Protein AF-A0A8J2KY77-F1 (afdb_monomer_lite)

Radius of gyration: 16.74 Å; chains: 1; bounding box: 42×38×41 Å

pLDDT: mean 82.45, std 15.08, range [37.0, 97.19]

Secondary structure (DSSP, 8-state):
-PBPHHHHHHS----BS--TTTTGGGTS--TTSPPPPTTSHHHHHHHHHHHHHHHHHH---SSEEETTEEEPPPPSSSPPPEEE-SSS-EEESS-TTHHHHHHHHHTT--

Foldseek 3Di:
DDFQQCQVFPPVHRDRDYDPPSCVLLQDPDPSGDNDDPVDPSVVLSVQVNVQVCCVVVDPPQWTDGPHDIDGDDDPPDQDWDWDDDPDIDIDSDDPCNVVVVVCVVVPND

Structure (mmCIF, N/CA/C/O backbone):
data_AF-A0A8J2KY77-F1
#
_entry.id   AF-A0A8J2KY77-F1
#
loop_
_atom_site.group_PDB
_atom_site.id
_atom_site.type_symbol
_atom_site.label_atom_id
_atom_site.label_alt_id
_atom_site.label_comp_id
_atom_site.label_asym_id
_atom_site.label_entity_id
_atom_site.label_seq_id
_atom_site.pdbx_PDB_ins_code
_atom_site.Cartn_x
_atom_site.Cartn_y
_atom_site.Cartn_z
_atom_site.occupancy
_atom_site.B_iso_or_equiv
_atom_site.auth_seq_id
_atom_site.auth_comp_id
_atom_site.auth_asym_id
_atom_site.auth_atom_id
_atom_site.pdbx_PDB_model_num
ATOM 1 N N . TYR A 1 1 ? 5.743 14.859 -1.806 1.00 37.00 1 TYR A N 1
ATOM 2 C CA . TYR A 1 1 ? 4.601 14.896 -2.731 1.00 37.00 1 TYR A CA 1
ATOM 3 C C . TYR A 1 1 ? 4.907 14.029 -3.938 1.00 37.00 1 TYR A C 1
ATOM 5 O O . TYR A 1 1 ? 5.969 14.192 -4.533 1.00 37.00 1 TYR A O 1
ATOM 13 N N . VAL A 1 2 ? 4.063 13.030 -4.195 1.00 39.69 2 VAL A N 1
ATOM 14 C CA . VAL A 1 2 ? 4.123 12.169 -5.386 1.00 39.69 2 VAL A CA 1
ATOM 15 C C . VAL A 1 2 ? 3.216 12.835 -6.422 1.00 39.69 2 VAL A C 1
ATOM 17 O O . VAL A 1 2 ? 2.083 13.184 -6.095 1.00 39.69 2 VAL A O 1
ATOM 20 N N . LYS A 1 3 ? 3.745 13.128 -7.612 1.00 43.75 3 LYS A N 1
ATOM 21 C CA . LYS A 1 3 ? 2.930 13.582 -8.746 1.00 43.75 3 LYS A CA 1
ATOM 22 C C . LYS A 1 3 ? 2.047 12.411 -9.185 1.00 43.75 3 LYS A C 1
ATOM 24 O O . LYS A 1 3 ? 2.539 11.283 -9.188 1.00 43.75 3 LYS A O 1
ATOM 29 N N . SER A 1 4 ? 0.786 12.664 -9.534 1.00 49.72 4 SER A N 1
ATOM 30 C CA . SER A 1 4 ? -0.074 11.622 -10.104 1.00 49.72 4 SER A CA 1
ATOM 31 C C . SER A 1 4 ? 0.593 11.079 -11.370 1.00 49.72 4 SER A C 1
ATOM 33 O O . SER A 1 4 ? 0.917 11.843 -12.282 1.00 49.72 4 SER A O 1
ATOM 35 N N . VAL A 1 5 ? 0.837 9.767 -11.407 1.00 52.91 5 VAL A N 1
ATOM 36 C CA . VAL A 1 5 ? 1.451 9.100 -12.566 1.00 52.91 5 VAL A CA 1
ATOM 37 C C . VAL A 1 5 ? 0.532 9.209 -13.782 1.00 52.91 5 VAL A C 1
ATOM 39 O O . VAL A 1 5 ? 1.019 9.380 -14.897 1.00 52.91 5 VAL A O 1
ATOM 42 N N . LEU A 1 6 ? -0.788 9.198 -13.569 1.00 49.22 6 LEU A N 1
ATOM 43 C CA . LEU A 1 6 ? -1.782 9.462 -14.611 1.00 49.22 6 LEU A CA 1
ATOM 44 C C . LEU A 1 6 ? -1.821 10.943 -15.028 1.00 49.22 6 LEU A C 1
ATOM 46 O O . LEU A 1 6 ? -1.927 11.243 -16.218 1.00 49.22 6 LEU A O 1
ATOM 50 N N . GLY A 1 7 ? -1.695 11.872 -14.074 1.00 48.31 7 GLY A N 1
ATOM 51 C CA . GLY A 1 7 ? -1.798 13.316 -14.323 1.00 48.31 7 GLY A CA 1
ATOM 52 C C . GLY A 1 7 ? -0.709 13.878 -15.242 1.00 48.31 7 GLY A C 1
ATOM 53 O O . GLY A 1 7 ? -1.011 14.705 -16.105 1.00 48.31 7 GLY A O 1
ATOM 54 N N . GLU A 1 8 ? 0.532 13.400 -15.094 1.00 47.09 8 GLU A N 1
ATOM 55 C CA . GLU A 1 8 ? 1.679 13.846 -15.902 1.00 47.09 8 GLU A CA 1
ATOM 56 C C . GLU A 1 8 ? 1.762 13.116 -17.255 1.00 47.09 8 GLU A C 1
ATOM 58 O O . GLU A 1 8 ? 2.163 13.719 -18.247 1.00 47.09 8 GLU A O 1
ATOM 63 N N . ALA A 1 9 ? 1.346 11.845 -17.323 1.00 50.62 9 ALA A N 1
ATOM 64 C CA . ALA A 1 9 ? 1.491 11.026 -18.527 1.00 50.62 9 ALA A CA 1
ATOM 65 C C . ALA A 1 9 ? 0.377 11.205 -19.574 1.00 50.62 9 ALA A C 1
ATOM 67 O O . ALA A 1 9 ? 0.639 10.978 -20.752 1.00 50.62 9 ALA A O 1
ATOM 68 N N . ILE A 1 10 ? -0.852 11.565 -19.171 1.00 45.62 10 ILE A N 1
ATOM 69 C CA . ILE A 1 10 ? -2.027 11.514 -20.069 1.00 45.62 10 ILE A CA 1
ATOM 70 C C . ILE A 1 10 ? -2.700 12.880 -20.267 1.00 45.62 10 ILE A C 1
ATOM 72 O O . ILE A 1 10 ? -3.187 13.162 -21.357 1.00 45.62 10 ILE A O 1
ATOM 76 N N . LEU A 1 11 ? -2.745 13.741 -19.244 1.00 44.12 11 LEU A N 1
ATOM 77 C CA . LEU A 1 11 ? -3.668 14.890 -19.238 1.00 44.12 11 LEU A CA 1
ATOM 78 C C . LEU A 1 11 ? -2.995 16.269 -19.236 1.00 44.12 11 LEU A C 1
ATOM 80 O O . LEU A 1 11 ? -3.700 17.274 -19.195 1.00 44.12 11 LEU A O 1
ATOM 84 N N . GLY A 1 12 ? -1.658 16.347 -19.227 1.00 47.75 12 GLY A N 1
ATOM 85 C CA . GLY A 1 12 ? -0.944 17.630 -19.104 1.00 47.75 12 GLY A CA 1
ATOM 86 C C . GLY A 1 12 ? -1.346 18.422 -17.851 1.00 47.75 12 GLY A C 1
ATOM 87 O O . GLY A 1 12 ? -1.205 19.640 -17.798 1.00 47.75 12 GLY A O 1
ATOM 88 N N . SER A 1 13 ? -1.901 17.735 -16.849 1.00 47.03 13 SER A N 1
ATOM 89 C CA . SER A 1 13 ? -2.580 18.362 -15.725 1.00 47.03 13 SER A CA 1
ATOM 90 C C . SER A 1 13 ? -1.699 18.249 -14.482 1.00 47.03 13 SER A C 1
ATOM 92 O O . SER A 1 13 ? -1.362 17.152 -14.037 1.00 47.03 13 SER A O 1
ATOM 94 N N . HIS A 1 14 ? -1.304 19.390 -13.914 1.00 53.12 14 HIS A N 1
ATOM 95 C CA . HIS A 1 14 ? -0.461 19.481 -12.715 1.00 53.12 14 HIS A CA 1
ATOM 96 C C . HIS A 1 14 ? -1.231 19.151 -11.422 1.00 53.12 14 HIS A C 1
ATOM 98 O O . HIS A 1 14 ? -1.118 19.851 -10.417 1.00 53.12 14 HIS A O 1
ATOM 104 N N . HIS A 1 15 ? -2.034 18.088 -11.432 1.00 57.59 15 HIS A N 1
ATOM 105 C CA . HIS A 1 15 ? -2.716 17.616 -10.235 1.00 57.59 15 HIS A CA 1
ATOM 106 C C . HIS A 1 15 ? -1.734 16.807 -9.381 1.00 57.59 15 HIS A C 1
ATOM 108 O O . HIS A 1 15 ? -1.305 15.705 -9.732 1.00 57.59 15 HIS A O 1
ATOM 114 N N . TYR A 1 16 ? -1.345 17.386 -8.246 1.00 67.19 16 TYR A N 1
ATOM 115 C CA . TYR A 1 16 ? -0.537 16.716 -7.233 1.00 67.19 16 TYR A CA 1
ATOM 116 C C . TYR A 1 16 ? -1.441 15.877 -6.328 1.00 67.19 16 TYR A C 1
ATOM 118 O O . TYR A 1 16 ? -2.440 16.378 -5.819 1.00 67.19 16 TYR A O 1
ATOM 126 N N . GLY A 1 17 ? -1.078 14.617 -6.091 1.00 75.38 17 GLY A N 1
ATOM 127 C CA . GLY A 1 17 ? -1.874 13.707 -5.273 1.00 75.38 17 GLY A CA 1
ATOM 128 C C . GLY A 1 17 ? -1.812 12.270 -5.771 1.00 75.38 17 GLY A C 1
ATOM 129 O O . GLY A 1 17 ? -1.091 11.959 -6.718 1.00 75.38 17 GLY A O 1
ATOM 130 N N . VAL A 1 18 ? -2.565 11.405 -5.096 1.00 81.06 18 VAL A N 1
ATOM 131 C CA . VAL A 1 18 ? -2.797 10.019 -5.505 1.00 81.06 18 VAL A CA 1
ATOM 132 C C . VAL A 1 18 ? -4.294 9.864 -5.716 1.00 81.06 18 VAL A C 1
ATOM 134 O O . VAL A 1 18 ? -5.072 10.031 -4.777 1.00 81.06 18 VAL A O 1
ATOM 137 N N . ASN A 1 19 ? -4.685 9.571 -6.948 1.00 85.75 19 ASN A N 1
ATOM 138 C CA . ASN A 1 19 ? -6.068 9.358 -7.340 1.00 85.75 19 ASN A CA 1
ATOM 139 C C . ASN A 1 19 ? -6.421 7.870 -7.360 1.00 85.75 19 ASN A C 1
ATOM 141 O O . ASN A 1 19 ? -5.568 6.979 -7.272 1.00 85.75 19 ASN A O 1
ATOM 145 N N . HIS A 1 20 ? -7.713 7.594 -7.509 1.00 85.25 20 HIS A N 1
ATOM 146 C CA . HIS A 1 20 ? -8.168 6.242 -7.788 1.00 85.25 20 HIS A CA 1
ATOM 147 C C . HIS A 1 20 ? -7.523 5.728 -9.087 1.00 85.25 20 HIS A C 1
ATOM 149 O O . HIS A 1 20 ? -7.508 6.427 -10.095 1.00 85.25 20 HIS A O 1
ATOM 155 N N . GLY A 1 21 ? -6.952 4.523 -9.042 1.00 86.62 21 GLY A N 1
ATOM 156 C CA . GLY A 1 21 ? -6.264 3.906 -10.182 1.00 86.62 21 GLY A CA 1
ATOM 157 C C . GLY A 1 21 ? -4.777 4.254 -10.346 1.00 86.62 21 GLY A C 1
ATOM 158 O O . GLY A 1 21 ? -4.078 3.497 -11.011 1.00 86.62 21 GLY A O 1
ATOM 159 N N . ASP A 1 22 ? -4.239 5.285 -9.676 1.00 86.31 22 ASP A N 1
ATOM 160 C CA . ASP A 1 22 ? -2.809 5.666 -9.793 1.00 86.31 22 ASP A CA 1
ATOM 161 C C . ASP A 1 22 ? -1.835 4.554 -9.348 1.00 86.31 22 ASP A C 1
ATOM 163 O O . ASP A 1 22 ? -0.652 4.582 -9.676 1.00 86.31 22 ASP A O 1
ATOM 167 N N . HIS A 1 23 ? -2.319 3.564 -8.595 1.00 87.50 23 HIS A N 1
ATOM 168 C CA . HIS A 1 23 ? -1.528 2.426 -8.130 1.00 87.50 23 HIS A CA 1
ATOM 169 C C . HIS A 1 23 ? -1.385 1.307 -9.179 1.00 87.50 23 HIS A C 1
ATOM 171 O O . HIS A 1 23 ? -0.466 0.495 -9.077 1.00 87.50 23 HIS A O 1
ATOM 177 N N . LEU A 1 24 ? -2.272 1.248 -10.179 1.00 90.25 24 LEU A N 1
ATOM 178 C CA . LEU A 1 24 ? -2.328 0.161 -11.165 1.00 90.25 24 LEU A CA 1
ATOM 179 C C . LEU A 1 24 ? -1.101 0.094 -12.085 1.00 90.25 24 LEU A C 1
ATOM 181 O O . LEU A 1 24 ? -0.582 -1.008 -12.263 1.00 90.25 24 LEU A O 1
ATOM 185 N N . PRO A 1 25 ? -0.557 1.215 -12.605 1.00 88.81 25 PRO A N 1
ATOM 186 C CA . PRO A 1 25 ? 0.612 1.173 -13.490 1.00 88.81 25 PRO A CA 1
ATOM 187 C C . PRO A 1 25 ? 1.880 0.641 -12.809 1.00 88.81 25 PRO A C 1
ATOM 189 O O . PRO A 1 25 ? 2.848 0.288 -13.477 1.00 88.81 25 PRO A O 1
ATOM 192 N N . PHE A 1 26 ? 1.896 0.586 -11.473 1.00 89.62 26 PHE A N 1
ATOM 193 C CA . PHE A 1 26 ? 2.990 -0.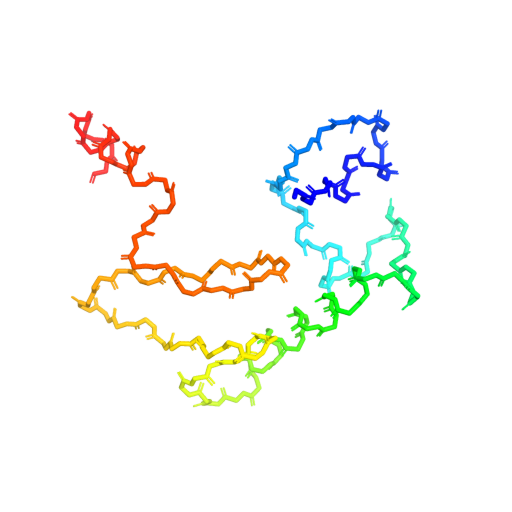013 -10.710 1.00 89.62 26 PHE A CA 1
ATOM 194 C C . PHE A 1 26 ? 2.873 -1.530 -10.562 1.00 89.62 26 PHE A C 1
ATOM 196 O O . PHE A 1 26 ? 3.859 -2.157 -10.175 1.00 89.62 26 PHE A O 1
ATOM 203 N N . LEU A 1 27 ? 1.695 -2.101 -10.829 1.00 91.75 27 LEU A N 1
ATOM 204 C CA . LEU A 1 27 ? 1.399 -3.530 -10.710 1.00 91.75 27 LEU A CA 1
ATOM 205 C C . LEU A 1 27 ? 1.297 -4.212 -12.073 1.00 91.75 27 LEU A C 1
ATOM 207 O O . LEU A 1 27 ? 1.732 -5.353 -12.218 1.00 91.75 27 LEU A O 1
ATOM 211 N N . PHE A 1 28 ? 0.738 -3.515 -13.060 1.00 90.12 28 PHE A N 1
ATOM 212 C CA . PHE A 1 28 ? 0.400 -4.082 -14.357 1.00 90.12 28 PHE A CA 1
ATOM 213 C C . PHE A 1 28 ? 0.979 -3.239 -15.495 1.00 90.12 28 PHE A C 1
ATOM 215 O O . PHE A 1 28 ? 0.990 -2.007 -15.409 1.00 90.12 28 PHE A O 1
ATOM 222 N N . PRO A 1 29 ? 1.440 -3.871 -16.587 1.00 87.19 29 PRO A N 1
ATOM 223 C CA . PRO A 1 29 ? 1.668 -3.152 -17.830 1.00 87.19 29 PRO A CA 1
ATOM 224 C C . PRO A 1 29 ? 0.326 -2.636 -18.366 1.00 87.19 29 PRO A C 1
ATOM 226 O O . PRO A 1 29 ? -0.636 -3.393 -18.462 1.00 87.19 29 PRO A O 1
ATOM 229 N N . MET A 1 30 ? 0.269 -1.351 -18.711 1.00 84.75 30 MET A N 1
ATOM 230 C CA . MET A 1 30 ? -0.929 -0.696 -19.240 1.00 84.75 30 MET A CA 1
ATOM 231 C C . MET A 1 30 ? -0.628 -0.187 -20.653 1.00 84.75 30 MET A C 1
ATOM 233 O O . MET A 1 30 ? 0.295 0.609 -20.822 1.00 84.75 30 MET A O 1
ATOM 237 N N . ASP A 1 31 ? -1.397 -0.618 -21.656 1.00 82.94 31 ASP A N 1
ATOM 238 C CA . ASP A 1 31 ? -1.095 -0.359 -23.077 1.00 82.94 31 ASP A CA 1
ATOM 239 C C . ASP A 1 31 ? -1.050 1.132 -23.444 1.00 82.94 31 ASP A C 1
ATOM 241 O O . ASP A 1 31 ? -0.266 1.547 -24.295 1.00 82.94 31 ASP A O 1
ATOM 245 N N . LEU A 1 32 ? -1.861 1.952 -22.772 1.00 81.81 32 LEU A N 1
ATOM 246 C CA . LEU A 1 32 ? -1.968 3.395 -23.015 1.00 81.81 32 LEU A CA 1
ATOM 247 C C . LEU A 1 32 ? -1.116 4.242 -22.059 1.00 81.81 32 LEU A C 1
ATOM 249 O O . LEU A 1 32 ? -1.285 5.459 -22.008 1.00 81.81 32 LEU A O 1
ATOM 253 N N . MET A 1 33 ? -0.217 3.628 -21.280 1.00 77.62 33 MET A N 1
ATOM 254 C CA . MET A 1 33 ? 0.655 4.360 -20.361 1.00 77.62 33 MET A CA 1
ATOM 255 C C . MET A 1 33 ? 2.136 4.206 -20.708 1.00 77.62 33 MET A C 1
ATOM 257 O O . MET A 1 33 ? 2.583 3.126 -21.103 1.00 77.62 33 MET A O 1
ATOM 261 N N . PRO A 1 34 ? 2.944 5.261 -20.499 1.00 78.38 34 PRO A N 1
ATOM 262 C CA . PRO A 1 34 ? 4.387 5.157 -20.615 1.00 78.38 34 PRO A CA 1
ATOM 263 C C . PRO A 1 34 ? 4.944 4.074 -19.690 1.00 78.38 34 PRO A C 1
ATOM 265 O O . PRO A 1 34 ? 4.589 3.984 -18.512 1.00 78.38 34 PRO A O 1
ATOM 268 N N . LYS A 1 35 ? 5.877 3.275 -20.211 1.00 81.62 35 LYS A N 1
ATOM 269 C CA . LYS A 1 35 ? 6.605 2.296 -19.400 1.00 81.62 35 LYS A CA 1
ATOM 270 C C . LYS A 1 35 ? 7.443 3.018 -18.346 1.00 81.62 35 LYS A C 1
ATOM 272 O O . LYS A 1 35 ? 8.132 3.994 -18.647 1.00 81.62 35 LYS A O 1
ATOM 277 N N . ILE A 1 36 ? 7.446 2.494 -17.123 1.00 81.56 36 ILE A N 1
ATOM 278 C CA . ILE A 1 36 ? 8.282 3.027 -16.046 1.00 81.56 36 ILE A CA 1
ATOM 279 C C . ILE A 1 36 ? 9.758 2.793 -16.400 1.00 81.56 36 ILE A C 1
ATOM 281 O O . ILE A 1 36 ? 10.210 1.654 -16.534 1.00 81.56 36 ILE A O 1
ATOM 285 N N . ASN A 1 37 ? 10.521 3.877 -16.543 1.00 83.50 37 ASN A N 1
ATOM 286 C CA . ASN A 1 37 ? 11.951 3.807 -16.834 1.00 83.50 37 ASN A CA 1
ATOM 287 C C . ASN A 1 37 ? 12.714 3.163 -15.661 1.00 83.50 37 ASN A C 1
ATOM 289 O O . ASN A 1 37 ? 12.589 3.609 -14.522 1.00 83.50 37 ASN A O 1
ATOM 293 N N . LYS A 1 38 ? 13.557 2.160 -15.952 1.00 86.62 38 LYS A N 1
ATOM 294 C CA . LYS A 1 38 ? 14.355 1.419 -14.958 1.00 86.62 38 LYS A CA 1
ATOM 295 C C . LYS A 1 38 ? 15.307 2.289 -14.134 1.00 86.62 38 LYS A C 1
ATOM 297 O O . LYS A 1 38 ? 15.604 1.933 -12.998 1.00 86.62 38 LYS A O 1
ATOM 302 N N . ALA A 1 39 ? 15.780 3.403 -14.693 1.00 82.00 39 ALA A N 1
ATOM 303 C CA . ALA A 1 39 ? 16.636 4.360 -13.991 1.00 82.00 39 ALA A CA 1
ATOM 304 C C . ALA A 1 39 ? 15.852 5.258 -13.015 1.00 82.00 39 ALA A C 1
ATOM 306 O O . ALA A 1 39 ? 16.442 5.925 -12.168 1.00 82.00 39 ALA A O 1
ATOM 307 N N . HIS A 1 40 ? 14.521 5.295 -13.125 1.00 83.94 40 HIS A N 1
ATOM 308 C CA . HIS A 1 40 ? 13.675 6.157 -12.315 1.00 83.94 40 HIS A CA 1
ATOM 309 C C . HIS A 1 40 ? 13.303 5.489 -10.984 1.00 83.94 40 HIS A C 1
ATOM 311 O O . HIS A 1 40 ? 13.040 4.289 -10.921 1.00 83.94 40 HIS A O 1
ATOM 317 N N . SER A 1 41 ? 13.198 6.277 -9.910 1.00 83.81 41 SER A N 1
ATOM 318 C CA . SER A 1 41 ? 12.856 5.784 -8.560 1.00 83.81 41 SER A CA 1
ATOM 319 C C . SER A 1 41 ? 11.519 5.031 -8.499 1.00 83.81 41 SER A C 1
ATOM 321 O O . SER A 1 41 ? 11.365 4.089 -7.722 1.00 83.81 41 SER A O 1
ATOM 323 N N . LEU A 1 42 ? 10.580 5.387 -9.380 1.00 84.94 42 LEU A N 1
ATOM 324 C CA . LEU A 1 42 ? 9.293 4.702 -9.548 1.00 84.94 42 LEU A CA 1
ATOM 325 C C . LEU A 1 42 ? 9.434 3.231 -9.967 1.00 84.94 42 LEU A C 1
ATOM 327 O O . LEU A 1 42 ? 8.562 2.429 -9.645 1.00 84.94 42 LEU A O 1
ATOM 331 N N . TYR A 1 43 ? 10.522 2.851 -10.643 1.00 88.88 43 TYR A N 1
ATOM 332 C CA . TYR A 1 43 ? 10.768 1.454 -11.001 1.00 88.88 43 TYR A CA 1
ATOM 333 C C . TYR A 1 43 ? 11.102 0.608 -9.773 1.00 88.88 43 TYR A C 1
ATOM 335 O O . TYR A 1 43 ? 10.605 -0.507 -9.625 1.00 88.88 43 TYR A O 1
ATOM 343 N N . SER A 1 44 ? 11.916 1.142 -8.859 1.00 89.50 44 SER A N 1
ATOM 344 C CA . SER A 1 44 ? 12.196 0.481 -7.581 1.00 89.50 44 SER A CA 1
ATOM 345 C C . SER A 1 44 ? 10.927 0.339 -6.749 1.00 89.50 44 SER A C 1
ATOM 347 O O . SER A 1 44 ? 10.666 -0.753 -6.254 1.00 89.50 44 SER A O 1
ATOM 349 N N . PHE A 1 45 ? 10.101 1.388 -6.697 1.00 89.94 45 PHE A N 1
ATOM 350 C CA . PHE A 1 45 ? 8.799 1.331 -6.038 1.00 89.94 45 PHE A CA 1
ATOM 351 C C . PHE A 1 45 ? 7.886 0.258 -6.652 1.00 89.94 45 PHE A C 1
ATOM 353 O O . PHE A 1 45 ? 7.361 -0.574 -5.921 1.00 89.94 45 PHE A O 1
ATOM 360 N N . SER A 1 46 ? 7.747 0.212 -7.985 1.00 92.00 46 SER A N 1
ATOM 361 C CA . SER A 1 46 ? 6.960 -0.820 -8.682 1.00 92.00 46 SER A CA 1
ATOM 362 C C . SER A 1 46 ? 7.428 -2.232 -8.326 1.00 92.00 46 SER A C 1
ATOM 364 O O . SER A 1 46 ? 6.610 -3.071 -7.962 1.00 92.00 46 SER A O 1
ATOM 366 N N . LYS A 1 47 ? 8.744 -2.490 -8.322 1.00 93.44 47 LYS A N 1
ATOM 367 C CA . LYS A 1 47 ? 9.291 -3.791 -7.900 1.00 93.44 47 LYS A CA 1
ATOM 368 C C . LYS A 1 47 ? 8.943 -4.127 -6.450 1.00 93.44 47 LYS A C 1
ATOM 370 O O . LYS A 1 47 ? 8.525 -5.251 -6.185 1.00 93.44 47 LYS A O 1
ATOM 375 N N . SER A 1 48 ? 9.110 -3.180 -5.524 1.00 93.00 48 SER A N 1
ATOM 376 C CA . SER A 1 48 ? 8.733 -3.365 -4.116 1.00 93.00 48 SER A CA 1
ATOM 377 C C . SER A 1 48 ? 7.238 -3.662 -3.978 1.00 93.00 48 SER A C 1
ATOM 379 O O . SER A 1 48 ? 6.849 -4.534 -3.206 1.00 93.00 48 SER A O 1
ATOM 381 N N . TRP A 1 49 ? 6.404 -2.958 -4.746 1.00 93.75 49 TRP A N 1
ATOM 382 C CA . TRP A 1 49 ? 4.948 -3.060 -4.710 1.00 93.75 49 TRP A CA 1
ATOM 383 C C . TRP A 1 49 ? 4.448 -4.393 -5.264 1.00 93.75 49 TRP A C 1
ATOM 385 O O . TRP A 1 49 ? 3.706 -5.094 -4.583 1.00 93.75 49 TRP A O 1
ATOM 395 N N . VAL A 1 50 ? 4.947 -4.815 -6.427 1.00 94.81 50 VAL A N 1
ATOM 396 C CA . VAL A 1 50 ? 4.679 -6.151 -6.981 1.00 94.81 50 VAL A CA 1
ATOM 397 C C . VAL A 1 50 ? 5.139 -7.236 -6.012 1.00 94.81 50 VAL A C 1
ATOM 399 O O . VAL A 1 50 ? 4.373 -8.146 -5.704 1.00 94.81 50 VAL A O 1
ATOM 402 N N . LYS A 1 51 ? 6.363 -7.125 -5.475 1.00 93.50 51 LYS A N 1
ATOM 403 C CA . LYS A 1 51 ? 6.887 -8.103 -4.517 1.00 93.50 51 LYS A CA 1
ATOM 404 C C . LYS A 1 51 ? 5.992 -8.225 -3.285 1.00 93.50 51 LYS A C 1
ATOM 406 O O . LYS A 1 51 ? 5.770 -9.335 -2.828 1.00 93.50 51 LYS A O 1
ATOM 411 N N . PHE A 1 52 ? 5.473 -7.119 -2.762 1.00 93.00 52 PHE A N 1
ATOM 412 C CA . PHE A 1 52 ? 4.602 -7.128 -1.588 1.00 93.00 52 PHE A CA 1
ATOM 413 C C . PHE A 1 52 ? 3.328 -7.952 -1.802 1.00 93.00 52 PHE A C 1
ATOM 415 O O . PHE A 1 52 ? 2.989 -8.779 -0.958 1.00 93.00 52 PHE A O 1
ATOM 422 N N . PHE A 1 53 ? 2.660 -7.784 -2.947 1.00 92.69 53 PHE A N 1
ATOM 423 C CA . PHE A 1 53 ? 1.483 -8.590 -3.287 1.00 92.69 53 PHE A CA 1
ATOM 424 C C . PHE A 1 53 ? 1.836 -10.045 -3.583 1.00 92.69 53 PHE A C 1
ATOM 426 O O . PHE A 1 53 ? 1.138 -10.945 -3.124 1.00 92.69 53 PHE A O 1
ATOM 433 N N . VAL A 1 54 ? 2.931 -10.294 -4.305 1.00 93.00 54 VAL A N 1
ATOM 434 C CA . VAL A 1 54 ? 3.400 -11.662 -4.562 1.00 93.00 54 VAL A CA 1
ATOM 435 C C . VAL A 1 54 ? 3.731 -12.369 -3.249 1.00 93.00 54 VAL A C 1
ATOM 437 O O . VAL A 1 54 ? 3.307 -13.502 -3.057 1.00 93.00 54 VAL A O 1
ATOM 440 N N . ASP A 1 55 ? 4.423 -11.707 -2.321 1.00 91.25 55 ASP A N 1
ATOM 441 C CA . ASP A 1 55 ? 4.741 -12.253 -0.999 1.00 91.25 55 ASP A CA 1
ATOM 442 C C . ASP A 1 55 ? 3.475 -12.581 -0.200 1.00 91.25 55 ASP A C 1
ATOM 444 O O . ASP A 1 55 ? 3.454 -13.620 0.457 1.00 91.25 55 ASP A O 1
ATOM 448 N N . PHE A 1 56 ? 2.444 -11.730 -0.278 1.00 90.56 56 PHE A N 1
ATOM 449 C CA . PHE A 1 56 ? 1.144 -11.958 0.358 1.00 90.56 56 PHE A CA 1
ATOM 450 C C . PHE A 1 56 ? 0.412 -13.175 -0.207 1.00 90.56 56 PHE A C 1
ATOM 452 O O . PHE A 1 56 ? -0.166 -13.941 0.553 1.00 90.56 56 PHE A O 1
ATOM 459 N N . VAL A 1 57 ? 0.454 -13.377 -1.525 1.00 90.06 57 VAL A N 1
ATOM 460 C CA . VAL A 1 57 ? -0.214 -14.517 -2.172 1.00 90.06 57 VAL A CA 1
ATOM 461 C C . VAL A 1 57 ? 0.593 -15.811 -2.030 1.00 90.06 57 VAL A C 1
ATOM 463 O O . VAL A 1 57 ? 0.018 -16.892 -1.970 1.00 90.06 57 VAL A O 1
ATOM 466 N N . SER A 1 58 ? 1.924 -15.721 -1.993 1.00 88.06 58 SER A N 1
ATOM 467 C CA . SER A 1 58 ? 2.810 -16.889 -2.108 1.00 88.06 58 SER A CA 1
ATOM 468 C C . SER A 1 58 ? 3.233 -17.486 -0.768 1.00 88.06 58 SER A C 1
ATOM 470 O O . SER A 1 58 ? 3.852 -18.545 -0.755 1.00 88.06 58 SER A O 1
ATOM 472 N N . ASN A 1 59 ? 2.988 -16.807 0.355 1.00 77.25 59 ASN A N 1
ATOM 473 C CA . ASN A 1 59 ? 3.407 -17.285 1.668 1.00 77.25 59 ASN A CA 1
ATOM 474 C C . ASN A 1 59 ? 2.278 -17.202 2.697 1.00 77.25 59 ASN A C 1
ATOM 476 O O . ASN A 1 59 ? 1.682 -16.145 2.866 1.00 77.25 59 ASN A O 1
ATOM 480 N N . ASP A 1 60 ? 2.185 -18.216 3.560 1.00 68.06 60 ASP A N 1
ATOM 481 C CA . ASP A 1 60 ? 1.455 -18.158 4.842 1.00 68.06 60 ASP A 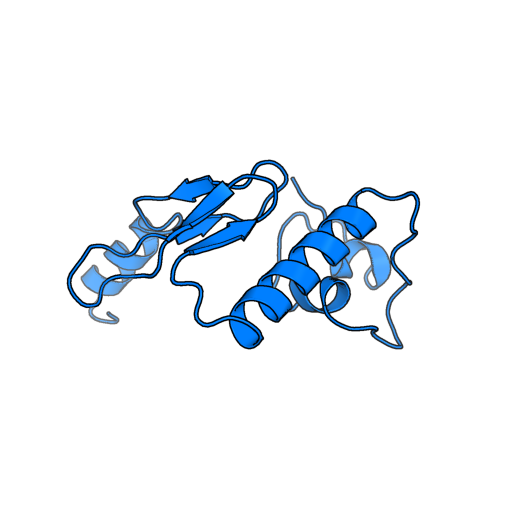CA 1
ATOM 482 C C . ASP A 1 60 ? 2.175 -17.295 5.902 1.00 68.06 60 ASP A C 1
ATOM 484 O O . ASP A 1 60 ? 2.002 -17.451 7.114 1.00 68.06 60 ASP A O 1
ATOM 488 N N . ARG A 1 61 ? 3.053 -16.381 5.471 1.00 66.00 61 ARG A N 1
ATOM 489 C CA . ARG A 1 61 ? 3.778 -15.501 6.387 1.00 66.00 61 ARG A CA 1
ATOM 490 C C . ARG A 1 61 ? 2.777 -14.553 7.025 1.00 66.00 61 ARG A C 1
ATOM 492 O O . ARG A 1 61 ? 2.247 -13.662 6.372 1.00 66.00 61 ARG A O 1
ATOM 499 N N . LEU A 1 62 ? 2.621 -14.680 8.341 1.00 74.25 62 LEU A N 1
ATOM 500 C CA . LEU A 1 62 ? 1.787 -13.78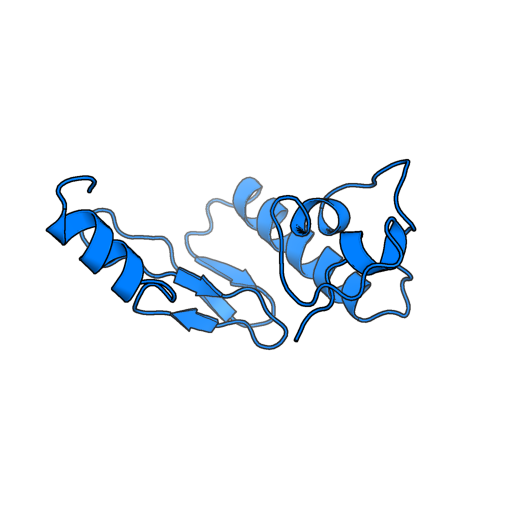2 9.141 1.00 74.25 62 LEU A CA 1
ATOM 501 C C . LEU A 1 62 ? 2.264 -12.321 9.098 1.00 74.25 62 LEU A C 1
ATOM 503 O O . LEU A 1 62 ? 1.518 -11.438 9.494 1.00 74.25 62 LEU A O 1
ATOM 507 N N . MET A 1 63 ? 3.491 -12.049 8.644 1.00 84.56 63 MET A N 1
ATOM 508 C CA . MET A 1 63 ? 4.088 -10.715 8.645 1.00 84.56 63 MET A CA 1
ATOM 509 C C . MET A 1 63 ? 4.671 -10.380 7.273 1.00 84.56 63 MET A C 1
ATOM 511 O O . MET A 1 63 ? 5.660 -10.980 6.841 1.00 84.56 63 MET A O 1
ATOM 515 N N . LEU A 1 64 ? 4.067 -9.399 6.605 1.00 91.12 64 LEU A N 1
ATOM 516 C CA . LEU A 1 64 ? 4.569 -8.870 5.342 1.00 91.12 64 LEU A CA 1
ATOM 517 C C . LEU A 1 64 ? 5.672 -7.843 5.597 1.00 91.12 64 LEU A C 1
ATOM 519 O O . LEU A 1 64 ? 5.792 -7.287 6.690 1.00 91.12 64 LEU A O 1
ATOM 523 N N . ARG A 1 65 ? 6.479 -7.560 4.573 1.00 91.94 65 ARG A N 1
ATOM 524 C CA . ARG A 1 65 ? 7.520 -6.532 4.645 1.00 91.94 65 ARG A CA 1
ATOM 525 C C . ARG A 1 65 ? 7.530 -5.689 3.380 1.00 91.94 65 ARG A C 1
ATOM 527 O O . ARG A 1 65 ? 7.576 -6.229 2.281 1.00 91.94 65 ARG A O 1
ATOM 534 N N . PHE A 1 66 ? 7.554 -4.371 3.541 1.00 92.62 66 PHE A N 1
ATOM 535 C CA . PHE A 1 66 ? 7.638 -3.413 2.443 1.00 92.62 66 PHE A CA 1
ATOM 536 C C . PHE A 1 66 ? 8.738 -2.391 2.723 1.00 92.62 66 PHE A C 1
ATOM 538 O O . PHE A 1 66 ? 8.684 -1.690 3.730 1.00 92.62 66 PHE A O 1
ATOM 545 N N . GLU A 1 67 ? 9.756 -2.338 1.859 1.00 91.06 67 GLU A N 1
ATOM 546 C CA . GLU A 1 67 ? 10.885 -1.391 1.947 1.00 91.06 67 GLU A CA 1
ATOM 547 C C . GLU A 1 67 ? 11.461 -1.229 3.368 1.00 91.06 67 GLU A C 1
ATOM 549 O O . GLU A 1 67 ? 11.707 -0.133 3.862 1.00 91.06 67 GLU A O 1
ATOM 554 N N . GLY A 1 68 ? 11.664 -2.357 4.052 1.00 89.81 68 GLY A N 1
ATOM 555 C CA . GLY A 1 68 ? 12.235 -2.390 5.398 1.00 89.81 68 GLY A CA 1
ATOM 556 C C . GLY A 1 68 ? 11.218 -2.330 6.539 1.00 89.81 68 GLY A C 1
ATOM 557 O O . GLY A 1 68 ? 11.578 -2.713 7.648 1.00 89.81 68 GLY A O 1
ATOM 558 N N . VAL A 1 69 ? 9.964 -1.958 6.276 1.00 93.75 69 VAL A N 1
ATOM 559 C CA . VAL A 1 69 ? 8.889 -1.875 7.274 1.00 93.75 69 VAL A CA 1
ATOM 560 C C . VAL A 1 69 ? 8.133 -3.193 7.357 1.00 93.75 69 VAL A C 1
ATOM 562 O O . VAL A 1 69 ? 7.685 -3.718 6.339 1.00 93.75 69 VAL A O 1
ATOM 565 N N . ASN A 1 70 ? 7.970 -3.715 8.571 1.00 93.44 70 ASN A N 1
ATOM 566 C CA . ASN A 1 70 ? 7.131 -4.881 8.825 1.00 93.44 70 ASN A CA 1
ATOM 567 C C . ASN A 1 70 ? 5.663 -4.453 8.913 1.00 93.44 70 ASN A C 1
ATOM 569 O O . ASN A 1 70 ? 5.327 -3.521 9.644 1.00 93.44 70 ASN A O 1
ATOM 573 N N . VAL A 1 71 ? 4.800 -5.151 8.183 1.00 92.50 71 VAL A N 1
ATOM 574 C CA . VAL A 1 71 ? 3.356 -4.932 8.148 1.00 92.50 71 VAL A CA 1
ATOM 575 C C . VAL A 1 71 ? 2.694 -6.136 8.826 1.00 92.50 71 VAL A C 1
ATOM 577 O O . VAL A 1 71 ? 2.656 -7.221 8.236 1.00 92.50 71 VAL A O 1
ATOM 580 N N . PRO A 1 72 ? 2.253 -5.990 10.090 1.00 90.38 72 PRO A N 1
ATOM 581 C CA . PRO A 1 72 ? 1.621 -7.073 10.829 1.00 90.38 72 PRO A CA 1
ATOM 582 C C . PRO A 1 72 ? 0.212 -7.356 10.286 1.00 90.38 72 PRO A C 1
ATOM 584 O O . PRO A 1 72 ? -0.391 -6.488 9.649 1.00 90.38 72 PRO A O 1
ATOM 587 N N . PRO A 1 73 ? -0.343 -8.542 10.568 1.00 89.12 73 PRO A N 1
ATOM 588 C CA . PRO A 1 73 ? -1.709 -8.852 10.197 1.00 89.12 73 PRO A CA 1
ATOM 589 C C . PRO A 1 73 ? -2.670 -8.049 11.083 1.00 89.12 73 PRO A C 1
ATOM 591 O O . PRO A 1 73 ? -2.404 -7.809 12.265 1.00 89.12 73 PRO A O 1
ATOM 594 N N . GLN A 1 74 ? -3.808 -7.645 10.520 1.00 88.31 74 GLN A N 1
ATOM 595 C CA . GLN A 1 74 ? -4.846 -6.961 11.284 1.00 88.31 74 GLN A CA 1
ATOM 596 C C . GLN A 1 74 ? -5.552 -7.957 12.212 1.00 88.31 74 GLN A C 1
ATOM 598 O O . GLN A 1 74 ? -5.979 -9.032 11.789 1.00 88.31 74 GLN A O 1
ATOM 603 N N . THR A 1 75 ? -5.713 -7.590 13.482 1.00 87.88 75 THR A N 1
ATOM 604 C CA . THR A 1 75 ? -6.510 -8.383 14.421 1.00 87.88 75 THR A CA 1
ATOM 605 C C . THR A 1 75 ? -7.997 -8.089 14.229 1.00 87.88 75 THR A C 1
ATOM 607 O O . THR A 1 75 ? -8.380 -6.965 13.904 1.00 87.88 75 THR A O 1
ATOM 610 N N . LYS A 1 76 ? -8.851 -9.097 14.451 1.00 86.44 76 LYS A N 1
ATOM 611 C CA . LYS A 1 76 ? -10.311 -8.966 14.283 1.00 86.44 76 LYS A CA 1
ATOM 612 C C . LYS A 1 76 ? -10.956 -8.000 15.280 1.00 86.44 76 LYS A C 1
ATOM 614 O O . LYS A 1 76 ? -11.988 -7.419 14.977 1.00 86.44 76 LYS A O 1
ATOM 619 N N . THR A 1 77 ? -10.375 -7.873 16.470 1.00 88.31 77 THR A N 1
ATOM 620 C CA . THR A 1 77 ? -10.957 -7.139 17.606 1.00 88.31 77 THR A CA 1
ATOM 621 C C . THR A 1 77 ? -10.141 -5.920 18.027 1.00 88.31 77 THR A C 1
ATOM 623 O O . THR A 1 77 ? -10.584 -5.158 18.882 1.00 88.31 77 THR A O 1
ATOM 626 N N . GLY A 1 78 ? -8.942 -5.734 17.469 1.00 85.06 78 GLY A N 1
ATOM 627 C CA . GLY A 1 78 ? -8.088 -4.596 17.790 1.00 85.06 78 GLY A CA 1
ATOM 628 C C . GLY A 1 78 ? -8.392 -3.361 16.939 1.00 85.06 78 GLY A C 1
ATOM 629 O O . GLY A 1 78 ? -9.132 -3.441 15.956 1.00 85.06 78 GLY A O 1
ATOM 630 N N . PRO A 1 79 ? -7.791 -2.211 17.289 1.00 85.25 79 PRO A N 1
ATOM 631 C CA . PRO A 1 79 ? -7.882 -1.013 16.467 1.00 85.25 79 PRO A CA 1
ATOM 632 C C . PRO A 1 79 ? -7.313 -1.273 15.068 1.00 85.25 79 PRO A C 1
ATOM 634 O O . PRO A 1 79 ? -6.354 -2.033 14.903 1.00 85.25 79 PRO A O 1
ATOM 637 N N . LEU A 1 80 ? -7.896 -0.619 14.063 1.00 87.38 80 LEU A N 1
ATOM 638 C CA . LEU A 1 80 ? -7.382 -0.668 12.698 1.00 87.38 80 LEU A CA 1
ATOM 639 C C . LEU A 1 80 ? -6.002 -0.012 12.638 1.00 87.38 80 LEU A C 1
ATOM 641 O O . LEU A 1 80 ? -5.842 1.159 12.987 1.00 87.38 80 LEU A O 1
ATOM 645 N N . VAL A 1 81 ? -5.019 -0.772 12.166 1.00 89.50 81 VAL A N 1
ATOM 646 C CA . VAL A 1 81 ? -3.679 -0.276 11.866 1.00 89.50 81 VAL A CA 1
ATOM 647 C C . VAL A 1 81 ? -3.593 -0.058 10.366 1.00 89.50 81 VAL A C 1
ATOM 649 O O . VAL A 1 81 ? -3.828 -0.966 9.573 1.00 89.50 81 VAL A O 1
ATOM 652 N N . TYR A 1 82 ? -3.238 1.157 9.969 1.00 91.81 82 TYR A N 1
ATOM 653 C CA . TYR A 1 82 ? -3.101 1.508 8.563 1.00 91.81 82 TYR A CA 1
ATOM 654 C C . TYR A 1 82 ? -1.636 1.449 8.167 1.00 91.81 82 TYR A C 1
ATOM 656 O O . TYR A 1 82 ? -0.753 1.814 8.943 1.00 91.81 82 TYR A O 1
ATOM 664 N N . PHE A 1 83 ? -1.369 1.023 6.941 1.00 92.88 83 PHE A N 1
ATOM 665 C CA . PHE A 1 83 ? -0.032 1.051 6.375 1.00 92.88 83 PHE A CA 1
ATOM 666 C C . PHE A 1 83 ? 0.043 2.141 5.306 1.00 92.88 83 PHE A C 1
ATOM 668 O O . PHE A 1 83 ? -0.641 2.071 4.287 1.00 92.88 83 PHE A O 1
ATOM 675 N N . GLU A 1 84 ? 0.847 3.177 5.557 1.00 92.19 84 GLU A N 1
ATOM 676 C CA . GLU A 1 84 ? 1.091 4.238 4.585 1.00 92.19 84 GLU A CA 1
ATOM 677 C C . GLU A 1 84 ? 2.207 3.819 3.629 1.00 92.19 84 GLU A C 1
ATOM 679 O O . GLU A 1 84 ? 3.360 3.631 4.029 1.00 92.19 84 GLU A O 1
ATOM 684 N N . VAL A 1 85 ? 1.854 3.734 2.349 1.00 90.88 85 VAL A N 1
ATOM 685 C CA . VAL A 1 85 ? 2.767 3.426 1.250 1.00 90.88 85 VAL A CA 1
ATOM 686 C C . VAL A 1 85 ? 3.197 4.739 0.604 1.00 90.88 85 VAL A C 1
ATOM 688 O O . VAL A 1 85 ? 2.443 5.375 -0.128 1.00 90.88 85 VAL A O 1
ATOM 691 N N . ASN A 1 86 ? 4.410 5.186 0.920 1.00 85.88 86 ASN A N 1
ATOM 692 C CA . ASN A 1 86 ? 4.978 6.445 0.434 1.00 85.88 86 ASN A CA 1
ATOM 693 C C . ASN A 1 86 ? 6.513 6.328 0.382 1.00 85.88 86 ASN A C 1
ATOM 695 O O . ASN A 1 86 ? 7.060 5.288 0.731 1.00 85.88 86 ASN A O 1
ATOM 699 N N . LYS A 1 87 ? 7.230 7.406 0.027 1.00 81.81 87 LYS A N 1
ATOM 700 C CA . LYS A 1 87 ? 8.711 7.457 0.002 1.00 81.81 87 LYS A CA 1
ATOM 701 C C . LYS A 1 87 ? 9.375 7.001 1.310 1.00 81.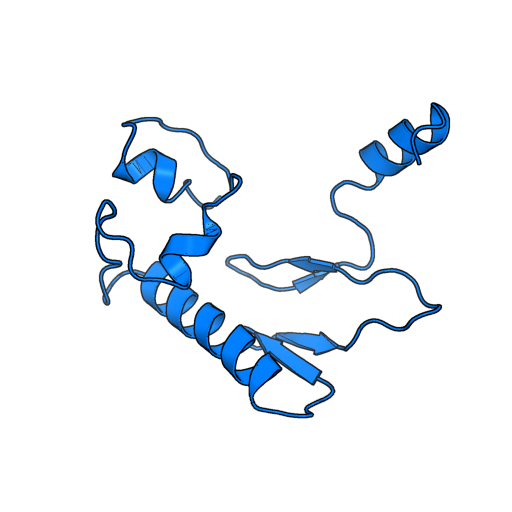81 87 LYS A C 1
ATOM 703 O O . LYS A 1 87 ? 10.543 6.632 1.307 1.00 81.81 87 LYS A O 1
ATOM 708 N N . LYS A 1 88 ? 8.663 7.127 2.431 1.00 87.56 88 LYS A N 1
ATOM 709 C CA . LYS A 1 88 ? 9.046 6.614 3.748 1.00 87.56 88 LYS A CA 1
ATOM 710 C C . LYS A 1 88 ? 7.845 5.847 4.302 1.00 87.56 88 LYS A C 1
ATOM 712 O O . LYS A 1 88 ? 6.975 6.485 4.899 1.00 87.56 88 LYS A O 1
ATOM 717 N N . PRO A 1 89 ? 7.745 4.536 4.046 1.00 91.88 89 PRO A N 1
ATOM 718 C CA . PRO A 1 89 ? 6.603 3.761 4.497 1.00 91.88 89 PRO A CA 1
ATOM 719 C C . PRO A 1 89 ? 6.551 3.715 6.024 1.00 91.88 89 PRO A C 1
ATOM 721 O O . PRO A 1 89 ? 7.585 3.770 6.694 1.00 91.88 89 PRO A O 1
ATOM 724 N N . LYS A 1 90 ? 5.344 3.639 6.589 1.00 94.19 90 LYS A N 1
ATOM 725 C CA . LYS A 1 90 ? 5.144 3.555 8.044 1.00 94.19 90 LYS A CA 1
ATOM 726 C C . LYS A 1 90 ? 3.766 3.017 8.404 1.00 94.19 90 LYS A C 1
ATOM 728 O O . LYS A 1 90 ? 2.816 3.134 7.636 1.00 94.19 90 LYS A O 1
ATOM 733 N N . LEU A 1 91 ? 3.658 2.472 9.612 1.00 94.06 91 LEU A N 1
ATOM 734 C CA . LEU A 1 91 ? 2.376 2.130 10.219 1.00 94.06 91 LEU A CA 1
ATOM 735 C C . LEU A 1 91 ? 1.764 3.365 10.885 1.00 94.06 91 LEU A C 1
ATOM 737 O O . LEU A 1 91 ? 2.457 4.146 11.540 1.00 94.06 91 LEU A O 1
ATOM 741 N N . LEU A 1 92 ? 0.454 3.516 10.745 1.00 92.56 92 LEU A N 1
ATOM 742 C CA . LEU A 1 92 ? -0.347 4.548 11.380 1.00 92.56 92 LEU A CA 1
ATOM 743 C C . LEU A 1 92 ? -1.327 3.879 12.345 1.00 92.56 92 LEU A C 1
ATOM 745 O O . LEU A 1 92 ? -2.059 2.963 11.973 1.00 92.56 92 LEU A O 1
ATOM 749 N N . LYS A 1 93 ? -1.352 4.362 13.590 1.00 88.38 93 LYS A N 1
ATOM 750 C CA . LYS A 1 93 ? -2.267 3.874 14.639 1.00 88.38 93 LYS A CA 1
ATOM 751 C C . LYS A 1 93 ? -3.689 4.431 14.519 1.00 88.38 93 LYS A C 1
ATOM 753 O O . LYS A 1 93 ? -4.577 3.988 15.233 1.00 88.38 93 LYS A O 1
ATOM 758 N N . GLN A 1 94 ? -3.879 5.425 13.659 1.00 86.00 94 GLN A N 1
ATOM 759 C CA . GLN A 1 94 ? -5.154 6.088 13.416 1.00 86.00 94 GLN A CA 1
ATOM 760 C C . GLN A 1 94 ? -5.336 6.307 11.919 1.00 86.00 94 GLN A C 1
ATOM 762 O O . GLN A 1 94 ? -4.348 6.447 11.187 1.00 86.00 94 GLN A O 1
ATOM 767 N N . ALA A 1 95 ? -6.591 6.365 11.473 1.00 85.25 95 ALA A N 1
ATOM 768 C CA . ALA A 1 95 ? -6.892 6.674 10.086 1.00 85.25 95 ALA A CA 1
ATOM 769 C C . ALA A 1 95 ? -6.402 8.098 9.763 1.00 85.25 95 ALA A C 1
ATOM 771 O O . ALA A 1 95 ? -6.722 9.034 10.499 1.00 85.25 95 ALA A O 1
ATOM 772 N N . PRO A 1 96 ? -5.690 8.320 8.644 1.00 86.31 96 PRO A N 1
ATOM 773 C CA . PRO A 1 96 ? -5.273 9.667 8.244 1.00 86.31 96 PRO A CA 1
ATOM 774 C C . PRO A 1 96 ? -6.462 10.596 7.919 1.00 86.31 96 PRO A C 1
ATOM 776 O O . PRO A 1 96 ? -6.288 11.800 7.770 1.00 86.31 96 PRO A O 1
ATOM 779 N N . PHE A 1 97 ? -7.675 10.046 7.841 1.00 89.75 97 PHE A N 1
ATOM 780 C CA . PHE A 1 97 ? -8.940 10.737 7.587 1.00 89.75 97 PHE A CA 1
ATOM 781 C C . PHE A 1 97 ? -9.938 10.582 8.751 1.00 89.75 97 PHE A C 1
ATOM 783 O O . PHE A 1 97 ? -11.145 10.674 8.535 1.00 89.75 97 PHE A O 1
ATOM 790 N N . GLN A 1 98 ? -9.451 10.368 9.983 1.00 90.19 98 GLN A N 1
ATOM 791 C CA . GLN A 1 98 ? -10.294 10.125 11.163 1.00 90.19 98 GLN A CA 1
ATOM 792 C C . GLN A 1 98 ? -11.387 11.187 11.348 1.00 90.19 98 GLN A C 1
ATOM 794 O O . GLN A 1 98 ? -12.550 10.831 11.477 1.00 90.19 98 GLN A O 1
ATOM 799 N N . ALA A 1 99 ? -11.052 12.475 11.211 1.00 92.12 99 ALA A N 1
ATOM 800 C CA . ALA A 1 99 ? -12.024 13.565 11.335 1.00 92.12 99 ALA A CA 1
ATOM 801 C C . ALA A 1 99 ? -13.210 13.447 10.355 1.00 92.12 99 ALA A C 1
ATOM 803 O O . ALA A 1 99 ? -14.333 13.815 10.688 1.00 92.12 99 ALA A O 1
ATOM 804 N N . ARG A 1 100 ? -12.988 12.906 9.147 1.00 92.94 100 ARG A N 1
ATOM 805 C CA . ARG A 1 100 ? -14.071 12.665 8.179 1.00 92.94 100 ARG A CA 1
ATOM 806 C C . ARG A 1 100 ? -14.932 11.476 8.587 1.00 92.94 100 ARG A C 1
ATOM 808 O O . ARG A 1 100 ? -16.141 11.533 8.410 1.00 92.94 100 ARG A O 1
ATOM 815 N N . LEU A 1 101 ? -14.327 10.423 9.139 1.00 91.56 101 LEU A N 1
ATOM 816 C CA . LEU A 1 101 ? -15.078 9.289 9.685 1.00 91.56 101 LEU A CA 1
ATOM 817 C C . LEU A 1 101 ? -15.949 9.734 10.859 1.00 91.56 101 LEU A C 1
ATOM 819 O O . LEU A 1 101 ? -17.112 9.356 10.926 1.00 91.56 101 LEU A O 1
ATOM 823 N N . ASP A 1 102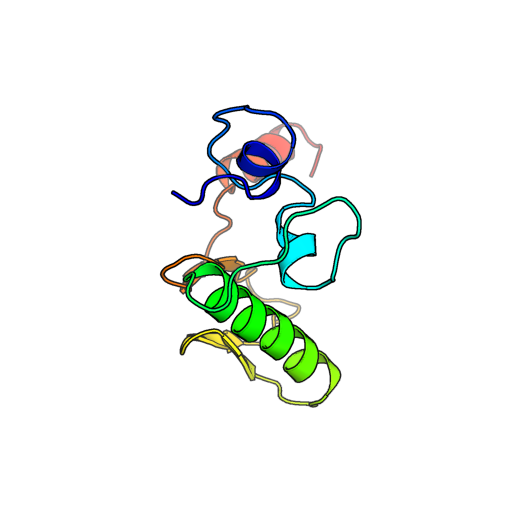 ? -15.404 10.564 11.747 1.00 92.94 102 ASP A N 1
ATOM 824 C CA . ASP A 1 102 ? -16.129 11.090 12.905 1.00 92.94 102 ASP A CA 1
ATOM 825 C C . ASP A 1 102 ? -17.298 11.978 12.462 1.00 92.94 102 ASP A C 1
ATOM 827 O O . ASP A 1 102 ? -18.406 11.846 12.979 1.00 92.94 102 ASP A O 1
ATOM 831 N N . PHE A 1 103 ? -17.091 12.811 11.437 1.00 95.62 103 PHE A N 1
ATOM 832 C CA . PHE A 1 103 ? -18.169 13.581 10.820 1.00 95.62 103 PHE A CA 1
ATOM 833 C C . PHE A 1 103 ? -19.268 12.678 10.242 1.00 95.62 103 PHE A C 1
ATOM 835 O O . PHE A 1 103 ? -20.437 12.862 10.573 1.00 95.62 103 PHE A O 1
ATOM 842 N N . LEU A 1 104 ? -18.915 11.678 9.429 1.00 94.94 104 LEU A N 1
ATOM 843 C CA . LEU A 1 104 ? -19.892 10.756 8.834 1.00 94.94 104 LEU A CA 1
ATOM 844 C C . LEU A 1 104 ? -20.697 9.990 9.897 1.00 94.94 104 LEU A C 1
ATOM 846 O O . LEU A 1 104 ? -21.900 9.805 9.724 1.00 94.94 104 LEU A O 1
ATOM 850 N N . LYS A 1 105 ? -20.060 9.617 11.014 1.00 94.75 105 LYS A N 1
ATOM 851 C CA . LYS A 1 105 ? -20.744 9.034 12.178 1.00 94.75 105 LYS A CA 1
ATOM 852 C C . LYS A 1 105 ? -21.705 10.015 12.837 1.00 94.75 105 LYS A C 1
ATOM 854 O O . LYS A 1 105 ? -22.824 9.650 13.176 1.00 94.75 105 LYS A O 1
ATOM 859 N N . SER A 1 106 ? -21.297 11.277 12.988 1.00 96.31 106 SER A N 1
ATOM 860 C CA . SER A 1 106 ? -22.135 12.304 13.623 1.00 96.31 106 SER A CA 1
ATOM 861 C C . SER A 1 106 ? -23.443 12.574 12.871 1.00 96.31 106 SER A C 1
ATOM 863 O O . SER A 1 106 ? -24.412 13.017 13.481 1.00 96.31 106 SER A O 1
ATOM 865 N N . ILE A 1 107 ? -23.487 12.267 11.568 1.00 97.19 107 ILE A N 1
ATOM 866 C CA . ILE A 1 107 ? -24.680 12.398 10.719 1.00 97.19 107 ILE A CA 1
ATOM 867 C C . ILE A 1 107 ? -25.350 11.051 10.387 1.00 97.19 107 ILE A C 1
ATOM 869 O O . ILE A 1 107 ? -26.239 11.011 9.541 1.00 97.19 107 ILE A O 1
ATOM 873 N N . GLY A 1 108 ? -24.941 9.953 11.035 1.00 93.88 108 GLY A N 1
ATOM 874 C CA . GLY A 1 108 ? -25.587 8.639 10.920 1.00 93.88 108 GLY A CA 1
ATOM 875 C C . GLY A 1 108 ? -25.347 7.878 9.610 1.00 93.88 108 GLY A C 1
ATOM 876 O O . GLY A 1 108 ? -26.146 7.012 9.266 1.00 93.88 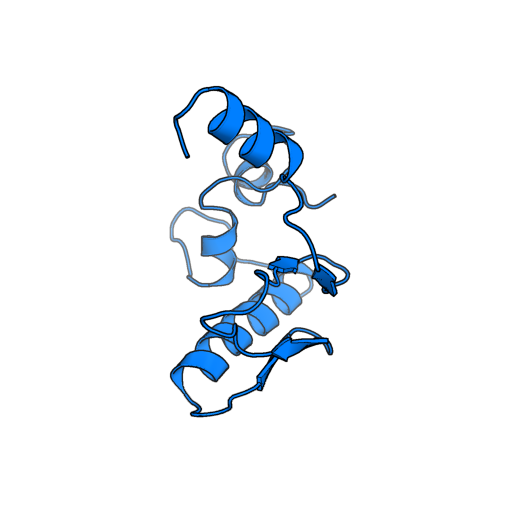108 GLY A O 1
ATOM 877 N N . ILE A 1 109 ? -24.282 8.192 8.861 1.00 91.81 109 ILE A N 1
ATOM 878 C CA . ILE A 1 109 ? -23.898 7.448 7.642 1.00 91.81 109 ILE A CA 1
ATOM 879 C C . ILE A 1 109 ? -23.049 6.208 7.973 1.00 91.81 109 ILE A C 1
ATOM 881 O O . ILE A 1 109 ? -23.100 5.215 7.246 1.00 91.81 109 ILE A O 1
ATOM 885 N N . LEU A 1 110 ? -22.259 6.277 9.049 1.00 82.31 110 LEU A N 1
ATOM 886 C CA . LEU A 1 110 ? -21.425 5.196 9.592 1.00 82.31 110 LEU A CA 1
ATOM 887 C C . LEU A 1 110 ? -21.800 4.933 11.048 1.00 82.31 110 LEU A C 1
ATOM 889 O O . LEU A 1 110 ? -21.698 3.760 11.461 1.00 82.31 110 LEU A O 1
#

Organism: NCBI:txid39272

Sequence (110 aa):
YVKSVLGEAILGSHHYGVNHGDHLPFLFPMDLMPKINKAHSLYSFSKSWVKFFVDFVSNDRLMLRFEGVNVPPQTKTGPLVYFEVNKKPKLLKQAPFQARLDFLKSIGIL